Protein AF-A0A377WNG8-F1 (afdb_monomer_lite)

Organism: Klebsiella pneumoniae (NCBI:txid573)

Secondary structure (DSSP, 8-state):
-PPTTS-HHHHHHHHHHHHHHHHHHHHHHHTTTS---HHHHHHHHHHHHHHHHHHHHHHHHHHHHHHHHHHHHHHHHHHHS--TT-----SS---HHHHHHHHHHHHHHHHHHT---EEEEE-TTS-EEEEEE-TT---S--------PPPPP-

Structure (mmCIF, N/CA/C/O backbone):
data_AF-A0A377WNG8-F1
#
_entry.id   AF-A0A377WNG8-F1
#
loop_
_atom_site.group_PDB
_atom_site.id
_atom_site.type_symbol
_atom_site.label_atom_id
_atom_site.label_alt_id
_atom_site.label_comp_id
_atom_site.label_asym_id
_atom_site.label_entity_id
_atom_site.label_seq_id
_atom_site.pdbx_PDB_ins_code
_atom_site.Cartn_x
_atom_site.Cartn_y
_atom_site.Cartn_z
_atom_site.occupancy
_atom_site.B_iso_or_equiv
_atom_site.auth_seq_id
_atom_site.auth_comp_id
_atom_site.auth_asym_id
_atom_site.auth_atom_id
_atom_site.pdbx_PDB_model_num
ATOM 1 N N . MET A 1 1 ? 10.245 0.393 7.808 1.00 38.66 1 MET A N 1
ATOM 2 C CA . MET A 1 1 ? 10.246 1.856 8.024 1.00 38.66 1 MET A CA 1
ATOM 3 C C . MET A 1 1 ? 10.348 2.500 6.647 1.00 38.66 1 MET A C 1
ATOM 5 O O . MET A 1 1 ? 11.297 2.197 5.940 1.00 38.66 1 MET A O 1
ATOM 9 N N . TYR A 1 2 ? 9.312 3.210 6.194 1.00 48.31 2 TYR A N 1
ATOM 10 C CA . TYR A 1 2 ? 9.205 3.742 4.826 1.00 48.31 2 TYR A CA 1
ATOM 11 C C . TYR A 1 2 ? 9.902 5.109 4.741 1.00 48.31 2 TYR A C 1
ATOM 13 O O . TYR A 1 2 ? 9.678 5.952 5.608 1.00 48.31 2 TYR A O 1
ATOM 21 N N . CYS A 1 3 ? 10.759 5.322 3.738 1.00 40.12 3 CYS A N 1
ATOM 22 C CA . CYS A 1 3 ? 11.427 6.609 3.527 1.00 40.12 3 CYS A CA 1
ATOM 23 C C . C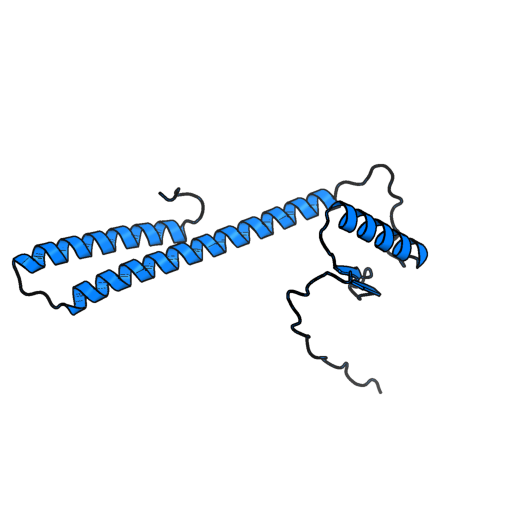YS A 1 3 ? 10.453 7.613 2.890 1.00 40.12 3 CYS A C 1
ATOM 25 O O . CYS A 1 3 ? 9.982 7.351 1.778 1.00 40.12 3 CYS A O 1
ATOM 27 N N . PRO A 1 4 ? 10.191 8.771 3.521 1.00 42.09 4 PRO A N 1
ATOM 28 C CA . PRO A 1 4 ? 9.481 9.858 2.862 1.00 42.09 4 PRO A CA 1
ATOM 29 C C . PRO A 1 4 ? 10.314 10.313 1.655 1.00 42.09 4 PRO A C 1
ATOM 31 O O . PRO A 1 4 ? 11.496 10.615 1.794 1.00 42.09 4 PRO A O 1
ATOM 34 N N . GLY A 1 5 ? 9.721 10.288 0.460 1.00 53.88 5 GLY A N 1
ATOM 35 C CA . GLY A 1 5 ? 10.371 10.780 -0.762 1.00 53.88 5 GLY A CA 1
ATOM 36 C C . GLY A 1 5 ? 10.116 9.974 -2.036 1.00 53.88 5 GLY A C 1
ATOM 37 O O . GLY A 1 5 ? 10.374 10.487 -3.117 1.00 53.88 5 GLY A O 1
ATOM 38 N N . ARG A 1 6 ? 9.596 8.738 -1.956 1.00 65.19 6 ARG A N 1
ATOM 39 C CA . ARG A 1 6 ? 9.315 7.927 -3.163 1.00 65.19 6 ARG A CA 1
ATOM 40 C C . ARG A 1 6 ? 7.886 8.065 -3.697 1.00 65.19 6 ARG A C 1
ATOM 42 O O . ARG A 1 6 ? 7.701 8.044 -4.909 1.00 65.19 6 ARG A O 1
ATOM 49 N N . CYS A 1 7 ? 6.900 8.243 -2.818 1.00 78.25 7 CYS A N 1
ATOM 50 C CA . CYS A 1 7 ? 5.511 8.520 -3.180 1.00 78.25 7 CYS A CA 1
ATOM 51 C C . CYS A 1 7 ? 4.829 9.330 -2.061 1.00 78.25 7 CYS A C 1
ATOM 53 O O . CYS A 1 7 ? 4.709 8.864 -0.922 1.00 78.25 7 CYS A O 1
ATOM 55 N N . GLU A 1 8 ? 4.403 10.563 -2.360 1.00 87.50 8 GLU A N 1
ATOM 56 C CA . GLU A 1 8 ? 3.743 11.438 -1.377 1.00 87.50 8 GLU A CA 1
ATOM 57 C C . GLU A 1 8 ? 2.392 10.859 -0.926 1.00 87.50 8 GLU A C 1
ATOM 59 O O . GLU A 1 8 ? 2.094 10.832 0.269 1.00 87.50 8 GLU A O 1
ATOM 64 N N . ALA A 1 9 ? 1.609 10.324 -1.869 1.00 88.62 9 ALA A N 1
ATOM 65 C CA . ALA A 1 9 ? 0.306 9.721 -1.598 1.00 88.62 9 ALA A CA 1
ATOM 66 C C . ALA A 1 9 ? 0.415 8.548 -0.608 1.00 88.62 9 ALA A C 1
ATOM 68 O O . ALA A 1 9 ? -0.255 8.548 0.427 1.00 88.62 9 ALA A O 1
ATOM 69 N N . ALA A 1 10 ? 1.333 7.606 -0.853 1.00 89.06 10 ALA A N 1
ATOM 70 C CA . ALA A 1 10 ? 1.589 6.484 0.052 1.00 89.06 10 ALA A CA 1
ATOM 71 C C . ALA A 1 10 ? 2.044 6.950 1.447 1.00 89.06 10 ALA A C 1
ATOM 73 O O . ALA A 1 10 ? 1.587 6.433 2.469 1.00 89.06 10 ALA A O 1
ATOM 74 N N . SER A 1 11 ? 2.881 7.991 1.507 1.00 88.38 11 SER A N 1
ATOM 75 C CA . SER A 1 11 ? 3.345 8.577 2.772 1.00 88.38 11 SER A CA 1
ATOM 76 C C . SER A 1 11 ? 2.187 9.163 3.593 1.00 88.38 11 SER A C 1
ATOM 78 O O . SER A 1 11 ? 2.089 8.916 4.798 1.00 88.38 11 SER A O 1
ATOM 80 N N . ARG A 1 12 ? 1.267 9.893 2.946 1.00 92.81 12 ARG A N 1
ATOM 81 C CA . ARG A 1 12 ? 0.061 10.450 3.588 1.00 92.81 12 ARG A CA 1
ATOM 82 C C . ARG A 1 12 ? -0.892 9.350 4.062 1.00 92.81 12 ARG A C 1
ATOM 84 O O . ARG A 1 12 ? -1.436 9.454 5.160 1.00 92.81 12 ARG A O 1
ATOM 91 N N . LEU A 1 13 ? -1.041 8.270 3.296 1.00 93.50 13 LEU A N 1
ATOM 92 C CA . LEU A 1 13 ? -1.848 7.106 3.683 1.00 93.50 13 LEU A CA 1
ATOM 93 C C . LEU A 1 13 ? -1.255 6.367 4.891 1.00 93.50 13 LEU A C 1
ATOM 95 O O . LEU A 1 13 ? -1.979 6.004 5.821 1.00 93.50 13 LEU A O 1
ATOM 99 N N . HIS A 1 14 ? 0.069 6.214 4.944 1.00 92.31 14 HIS A N 1
ATOM 100 C CA . HIS A 1 14 ? 0.747 5.683 6.125 1.00 92.31 14 HIS A CA 1
ATOM 101 C C . HIS A 1 14 ? 0.561 6.580 7.350 1.00 92.31 14 HIS A C 1
ATOM 103 O O . HIS A 1 14 ? 0.269 6.068 8.433 1.00 92.31 14 HIS A O 1
ATOM 109 N N . LEU A 1 15 ? 0.651 7.903 7.189 1.00 94.06 15 LEU A N 1
ATOM 110 C CA . LEU A 1 15 ? 0.363 8.845 8.269 1.00 94.06 15 LEU A CA 1
ATOM 111 C C . LEU A 1 15 ? -1.077 8.677 8.773 1.00 94.06 15 LEU A C 1
ATOM 113 O O . LEU A 1 15 ? -1.279 8.483 9.974 1.00 94.06 15 LEU A O 1
ATOM 117 N N . ALA A 1 16 ? -2.063 8.652 7.875 1.00 94.75 16 ALA A N 1
ATOM 118 C CA . ALA A 1 16 ? -3.462 8.409 8.226 1.00 94.75 16 ALA A CA 1
ATOM 119 C C . ALA A 1 16 ? -3.641 7.082 8.987 1.00 94.75 16 ALA A C 1
ATOM 121 O O . ALA A 1 16 ? -4.341 7.039 10.001 1.00 94.75 16 ALA A O 1
ATOM 122 N N . ARG A 1 17 ? -2.938 6.012 8.585 1.00 94.50 17 ARG A N 1
ATOM 123 C CA . ARG A 1 17 ? -2.949 4.728 9.309 1.00 94.50 17 ARG A CA 1
ATOM 124 C C . ARG A 1 17 ? -2.416 4.866 10.734 1.00 94.50 17 ARG A C 1
ATOM 126 O O . ARG A 1 17 ? -2.988 4.269 11.645 1.00 94.50 17 ARG A O 1
ATOM 133 N N . THR A 1 18 ? -1.352 5.641 10.961 1.00 95.00 18 THR A N 1
ATOM 134 C CA . THR A 1 18 ? -0.844 5.867 12.329 1.00 95.00 18 THR A CA 1
ATOM 135 C C . THR A 1 18 ? -1.857 6.599 13.206 1.00 95.00 18 THR A C 1
ATOM 137 O O . THR A 1 18 ? -1.985 6.273 14.387 1.00 95.00 18 THR A O 1
ATOM 140 N N . VAL A 1 19 ? -2.615 7.538 12.629 1.00 95.62 19 VAL A N 1
ATOM 141 C CA . VAL A 1 19 ? -3.695 8.252 13.321 1.00 95.62 19 VAL A CA 1
ATOM 142 C C . VAL A 1 19 ? -4.842 7.295 13.648 1.00 95.62 19 VAL A C 1
ATOM 144 O O . VAL A 1 19 ? -5.263 7.249 14.802 1.00 95.62 19 VAL A O 1
ATOM 147 N N . ALA A 1 20 ? -5.273 6.454 12.701 1.00 94.75 20 ALA A N 1
ATOM 148 C CA . ALA A 1 20 ? -6.306 5.439 12.936 1.00 94.75 20 ALA A CA 1
ATOM 149 C C . ALA A 1 20 ? -5.912 4.452 14.052 1.00 94.75 20 ALA A C 1
ATOM 151 O O . ALA A 1 20 ? -6.697 4.204 14.962 1.00 94.75 20 ALA A O 1
ATOM 152 N N . ARG A 1 21 ? -4.664 3.961 14.058 1.00 94.12 21 ARG A N 1
ATOM 153 C CA . ARG A 1 21 ? -4.135 3.088 15.128 1.00 94.12 21 ARG A CA 1
ATOM 154 C C . ARG A 1 21 ? -4.000 3.793 16.480 1.00 94.12 21 ARG A C 1
ATOM 156 O O . ARG A 1 21 ? -3.996 3.145 17.523 1.00 94.12 21 ARG A O 1
ATOM 163 N N . ARG A 1 22 ? -3.830 5.118 16.495 1.00 95.12 22 ARG A N 1
ATOM 164 C CA . ARG A 1 22 ? -3.832 5.913 17.733 1.00 95.12 22 ARG A CA 1
ATOM 165 C C . ARG A 1 22 ? -5.251 6.078 18.272 1.00 95.12 22 ARG A C 1
ATOM 167 O O . ARG A 1 22 ? -5.449 5.931 19.471 1.00 95.12 22 ARG A O 1
ATOM 174 N N . ALA A 1 23 ? -6.216 6.335 17.391 1.00 93.06 23 ALA A N 1
ATOM 175 C CA . ALA A 1 23 ? -7.629 6.386 17.745 1.00 93.06 23 ALA A CA 1
ATOM 176 C C . ALA A 1 23 ? -8.128 5.030 18.268 1.00 93.06 23 ALA A C 1
ATOM 178 O O . ALA A 1 23 ? -8.802 4.999 19.288 1.00 93.06 23 ALA A O 1
ATOM 179 N N . GLU A 1 24 ? -7.732 3.919 17.633 1.00 93.25 24 GLU A N 1
ATOM 180 C CA . GLU A 1 24 ? -8.048 2.553 18.082 1.00 93.25 24 GLU A CA 1
ATOM 181 C C . GLU A 1 24 ? -7.576 2.317 19.522 1.00 93.25 24 GLU A C 1
ATOM 183 O O . GLU A 1 24 ? -8.375 1.920 20.362 1.00 93.25 24 GLU A O 1
ATOM 188 N N . ARG A 1 25 ? -6.313 2.642 19.836 1.00 92.62 25 ARG A N 1
ATOM 189 C CA . ARG A 1 25 ? -5.759 2.494 21.193 1.00 92.62 25 ARG A CA 1
ATOM 190 C C . ARG A 1 25 ? -6.516 3.312 22.237 1.00 92.62 25 ARG A C 1
ATOM 192 O O . ARG A 1 25 ? -6.917 2.757 23.251 1.00 92.62 25 ARG A O 1
ATOM 199 N N . ARG A 1 26 ? -6.792 4.587 21.948 1.00 92.50 26 ARG A N 1
ATOM 200 C CA . ARG A 1 26 ? -7.583 5.446 22.846 1.00 92.50 26 ARG A CA 1
ATOM 201 C C . ARG A 1 26 ? -9.005 4.928 23.048 1.00 92.50 26 ARG A C 1
ATOM 203 O O . ARG A 1 26 ? -9.555 5.056 24.133 1.00 92.50 26 ARG A O 1
ATOM 210 N N . LEU A 1 27 ? -9.605 4.350 22.008 1.00 91.19 27 LEU A N 1
ATOM 211 C CA . LEU A 1 27 ? -10.936 3.762 22.104 1.00 91.19 27 LEU A CA 1
ATOM 212 C C . LEU A 1 27 ? -10.922 2.485 22.957 1.00 91.19 27 LEU A C 1
ATOM 214 O O . LEU A 1 27 ? -11.858 2.260 23.710 1.00 91.19 27 LEU A O 1
ATOM 218 N N . VAL A 1 28 ? -9.869 1.669 22.869 1.00 90.44 28 VAL A N 1
ATOM 219 C CA . VAL A 1 28 ? -9.690 0.492 23.736 1.00 90.44 28 VAL A CA 1
ATOM 220 C C . VAL A 1 28 ? -9.504 0.908 25.196 1.00 90.44 28 VAL A C 1
ATOM 222 O O . VAL A 1 28 ? -10.154 0.331 26.060 1.00 90.44 28 VAL A O 1
ATOM 225 N N . GLU A 1 29 ? -8.678 1.924 25.460 1.00 91.81 29 GLU A N 1
ATOM 226 C CA . GLU A 1 29 ? -8.483 2.493 26.804 1.00 91.81 29 GLU A CA 1
ATOM 227 C C . GLU A 1 29 ? -9.812 2.997 27.389 1.00 91.81 29 GLU A C 1
ATOM 229 O O . GLU A 1 29 ? -10.204 2.582 28.475 1.00 91.81 29 GLU A O 1
ATOM 234 N N . LEU A 1 30 ? -10.571 3.790 26.625 1.00 90.94 30 LEU A N 1
ATOM 235 C CA . LEU A 1 30 ? -11.890 4.279 27.041 1.00 90.94 30 LEU A CA 1
ATOM 236 C C . LEU A 1 30 ? -12.907 3.144 27.255 1.00 90.94 30 LEU A C 1
ATOM 238 O O . LEU A 1 30 ? -13.816 3.264 28.073 1.00 90.94 30 LEU A O 1
ATOM 242 N N . GLY A 1 31 ? -12.758 2.033 26.531 1.00 88.88 31 GLY A N 1
ATOM 243 C CA . GLY A 1 31 ? -13.625 0.861 26.645 1.00 88.88 31 GLY A CA 1
ATOM 244 C C . GLY A 1 31 ? -13.509 0.130 27.981 1.00 88.88 31 GLY A C 1
ATOM 245 O O . GLY A 1 31 ? -14.387 -0.671 28.297 1.00 88.88 31 GLY A O 1
ATOM 246 N N . ALA A 1 32 ? -12.455 0.401 28.758 1.00 87.69 32 ALA A N 1
ATOM 247 C CA . ALA A 1 32 ? -12.319 -0.098 30.122 1.00 87.69 32 ALA A CA 1
ATOM 248 C C . ALA A 1 32 ? -13.189 0.684 31.123 1.00 87.69 32 ALA A C 1
ATOM 250 O O . ALA A 1 32 ? -13.591 0.131 32.143 1.00 87.69 32 ALA A O 1
ATOM 251 N N . GLU A 1 33 ? -13.495 1.950 30.827 1.00 90.25 33 GLU A N 1
ATOM 252 C CA . GLU A 1 33 ? -14.259 2.846 31.705 1.00 90.25 33 GLU A CA 1
ATOM 253 C C . GLU A 1 33 ? -15.732 2.961 31.288 1.00 90.25 33 GLU A C 1
ATOM 255 O O . GLU A 1 33 ? -16.614 3.135 32.128 1.00 90.25 33 GLU A O 1
ATOM 260 N N . VAL A 1 34 ? -16.017 2.860 29.985 1.00 89.88 34 VAL A N 1
ATOM 261 C CA . VAL A 1 34 ? -17.348 3.089 29.407 1.00 89.88 34 VAL A CA 1
ATOM 262 C C . VAL A 1 34 ? -17.713 1.967 28.437 1.00 89.88 34 VAL A C 1
ATOM 264 O O . VAL A 1 34 ? -16.889 1.503 27.651 1.00 89.88 34 VAL A O 1
ATOM 267 N N . THR A 1 35 ? -18.984 1.558 28.419 1.00 87.06 35 THR A N 1
ATOM 268 C CA . THR A 1 35 ? -19.491 0.585 27.440 1.00 87.06 35 THR A CA 1
ATOM 269 C C . THR A 1 35 ? -19.435 1.158 26.021 1.00 87.06 35 THR A C 1
ATOM 271 O O . THR A 1 35 ? -20.272 1.969 25.621 1.00 87.06 35 THR A O 1
ATOM 274 N N . ILE A 1 36 ? -18.468 0.699 25.226 1.00 88.19 36 ILE A N 1
ATOM 275 C CA . ILE A 1 36 ? -18.303 1.096 23.823 1.00 88.19 36 ILE A CA 1
ATOM 276 C C . ILE A 1 36 ? -18.944 0.069 22.891 1.00 88.19 36 ILE A C 1
ATOM 278 O O . ILE A 1 36 ? -18.865 -1.146 23.080 1.00 88.19 36 ILE A O 1
ATOM 282 N N . ARG A 1 37 ? -19.552 0.564 21.809 1.00 91.38 37 ARG A N 1
ATOM 283 C CA . ARG A 1 37 ? -20.086 -0.291 20.746 1.00 91.38 37 ARG A CA 1
ATOM 284 C C . ARG A 1 37 ? -18.945 -1.005 20.018 1.00 91.38 37 ARG A C 1
ATOM 286 O O . ARG A 1 37 ? -18.145 -0.369 19.335 1.00 91.38 37 ARG A O 1
ATOM 293 N N . GLN A 1 38 ? -18.949 -2.336 20.060 1.00 88.44 38 GLN A N 1
ATOM 294 C CA . GLN A 1 38 ? -17.950 -3.200 19.408 1.00 88.44 38 GLN A CA 1
ATOM 295 C C . GLN A 1 38 ? -17.786 -2.943 17.897 1.00 88.44 38 GLN A C 1
ATOM 297 O O . GLN A 1 38 ? -16.719 -3.177 17.328 1.00 88.44 38 GLN A O 1
ATOM 302 N N . ILE A 1 39 ? -18.821 -2.411 17.238 1.00 93.00 39 ILE A N 1
ATOM 303 C CA . ILE A 1 39 ? -18.769 -2.025 15.822 1.00 93.00 39 ILE A CA 1
ATOM 304 C C . ILE A 1 39 ? -17.704 -0.952 15.540 1.00 93.00 39 ILE A C 1
ATOM 306 O O . ILE A 1 39 ? -17.078 -0.990 14.485 1.00 93.00 39 ILE A O 1
ATOM 310 N N . LEU A 1 40 ? -17.442 -0.040 16.485 1.00 91.12 40 LEU A N 1
ATOM 311 C CA . LEU A 1 40 ? -16.469 1.045 16.319 1.00 91.12 40 LEU A CA 1
ATOM 312 C C . LEU A 1 40 ? -15.028 0.523 16.334 1.00 91.12 40 LEU A C 1
ATOM 314 O O . LEU A 1 40 ? -14.215 0.938 15.509 1.00 91.12 40 LEU A O 1
ATOM 318 N N . LEU A 1 41 ? -14.728 -0.439 17.214 1.00 89.69 41 LEU A N 1
ATOM 319 C CA . LEU A 1 41 ? -13.425 -1.111 17.256 1.00 89.69 41 LEU A CA 1
ATOM 320 C C . LEU A 1 41 ? -13.166 -1.887 15.960 1.00 89.69 41 LEU A C 1
ATOM 322 O O . LEU A 1 41 ? -12.111 -1.742 15.343 1.00 89.69 41 LEU A O 1
ATOM 326 N N . ARG A 1 42 ? -14.165 -2.649 15.489 1.00 92.44 42 ARG A N 1
ATOM 327 C CA . ARG A 1 42 ? -14.084 -3.357 14.200 1.00 92.44 42 ARG A CA 1
ATOM 328 C C . ARG A 1 42 ? -13.893 -2.389 13.032 1.00 92.44 42 ARG A C 1
ATOM 330 O O . ARG A 1 42 ? -13.090 -2.667 12.145 1.00 92.44 42 ARG A O 1
ATOM 337 N N . TYR A 1 43 ? -14.588 -1.254 13.046 1.00 94.62 43 TYR A N 1
ATOM 338 C CA . TYR A 1 43 ? -14.459 -0.229 12.015 1.00 94.62 43 TYR A CA 1
ATOM 339 C C . TYR A 1 43 ? -13.046 0.364 11.966 1.00 94.62 43 TYR A C 1
ATOM 341 O O . TYR A 1 43 ? -12.438 0.381 10.899 1.00 94.62 43 TYR A O 1
ATOM 349 N N . LEU A 1 44 ? -12.482 0.787 13.105 1.00 93.50 44 LEU A N 1
ATOM 350 C CA . LEU A 1 44 ? -11.122 1.341 13.157 1.00 93.50 44 LEU A CA 1
ATOM 351 C C . LEU A 1 44 ? -10.060 0.325 12.723 1.00 93.50 44 LEU A C 1
ATOM 353 O O . LEU A 1 44 ? -9.126 0.678 11.998 1.00 93.50 44 LEU A O 1
ATOM 357 N N . ASN A 1 45 ? -10.238 -0.942 13.098 1.00 92.56 45 ASN A N 1
ATOM 358 C CA . ASN A 1 45 ? -9.374 -2.030 12.660 1.00 92.56 45 ASN A CA 1
ATOM 359 C C . ASN A 1 45 ? -9.384 -2.162 11.125 1.00 92.56 45 ASN A C 1
ATOM 361 O O . ASN A 1 45 ? -8.331 -2.050 10.492 1.00 92.56 45 ASN A O 1
ATOM 365 N N . ARG A 1 46 ? -10.577 -2.271 10.519 1.00 94.69 46 ARG A N 1
ATOM 366 C CA . ARG A 1 46 ? -10.753 -2.347 9.057 1.00 94.69 46 ARG A CA 1
ATOM 367 C C . ARG A 1 46 ? -10.244 -1.103 8.334 1.00 94.69 46 ARG A C 1
ATOM 369 O O . ARG A 1 46 ? -9.597 -1.228 7.299 1.00 94.69 46 ARG A O 1
ATOM 376 N N . LEU A 1 47 ? -10.490 0.085 8.885 1.00 94.88 47 LEU A N 1
ATOM 377 C CA . LEU A 1 47 ? -9.992 1.347 8.340 1.00 94.88 47 LEU A CA 1
ATOM 378 C C . LEU A 1 47 ? -8.465 1.335 8.265 1.00 94.88 47 LEU A C 1
ATOM 380 O O . LEU A 1 47 ? -7.888 1.694 7.242 1.00 94.88 47 LEU A O 1
ATOM 384 N N . SER A 1 48 ? -7.800 0.886 9.331 1.00 93.81 48 SER A N 1
ATOM 385 C CA . SER A 1 48 ? -6.342 0.828 9.362 1.00 93.81 48 SER A CA 1
ATOM 386 C C . SER A 1 48 ? -5.771 -0.118 8.298 1.00 93.81 48 SER A C 1
ATOM 388 O O . SER A 1 48 ? -4.726 0.184 7.714 1.00 93.81 48 SER A O 1
ATOM 390 N N . ASP A 1 49 ? -6.448 -1.236 8.027 1.00 94.56 49 ASP A N 1
ATOM 391 C CA . ASP A 1 49 ? -6.044 -2.221 7.021 1.00 94.56 49 ASP A CA 1
ATOM 392 C C . ASP A 1 49 ? -6.303 -1.709 5.602 1.00 94.56 49 ASP A C 1
ATOM 394 O O . ASP A 1 49 ? -5.427 -1.824 4.747 1.00 94.56 49 ASP A O 1
ATOM 398 N N . CYS A 1 50 ? -7.437 -1.040 5.379 1.00 95.62 50 CYS A N 1
ATOM 399 C CA . CYS A 1 50 ? -7.737 -0.350 4.125 1.00 95.62 50 CYS A CA 1
ATOM 400 C C . CYS A 1 50 ? -6.663 0.700 3.793 1.00 95.62 50 CYS A C 1
ATOM 402 O O . CYS A 1 50 ? -6.092 0.687 2.705 1.00 95.62 50 CYS A O 1
ATOM 404 N N . LEU A 1 51 ? -6.289 1.543 4.763 1.00 94.75 51 LEU A N 1
ATOM 405 C CA . LEU A 1 51 ? -5.232 2.545 4.586 1.00 94.75 51 LEU A CA 1
ATOM 406 C C . LEU A 1 51 ? -3.868 1.918 4.259 1.00 94.75 51 LEU A C 1
ATOM 408 O O . LEU A 1 51 ? -3.080 2.505 3.522 1.00 94.75 51 LEU A O 1
ATOM 412 N N . TYR A 1 52 ? -3.579 0.723 4.783 1.00 92.75 52 TYR A N 1
ATOM 413 C CA . TYR A 1 52 ? -2.358 -0.008 4.434 1.00 92.75 52 TYR A CA 1
ATOM 414 C C . TYR A 1 52 ? -2.397 -0.572 3.016 1.00 92.75 52 TYR A C 1
ATOM 416 O O . TYR A 1 52 ? -1.408 -0.448 2.294 1.00 92.75 52 TYR A O 1
ATOM 424 N N . ALA A 1 53 ? -3.525 -1.160 2.614 1.00 94.25 53 ALA A N 1
ATOM 425 C CA . ALA A 1 53 ? -3.709 -1.674 1.263 1.00 94.25 53 ALA A CA 1
ATOM 426 C C . ALA A 1 53 ? -3.560 -0.556 0.218 1.00 94.25 53 ALA A C 1
ATOM 428 O O . ALA A 1 53 ? -2.808 -0.721 -0.740 1.00 94.25 53 ALA A O 1
ATOM 429 N N . LEU A 1 54 ? -4.185 0.602 0.462 1.00 94.19 54 LEU A N 1
ATOM 430 C CA . LEU A 1 54 ? -4.074 1.779 -0.402 1.00 94.19 54 LEU A CA 1
ATOM 431 C C . LEU A 1 54 ? -2.642 2.329 -0.456 1.00 94.19 54 LEU A C 1
ATOM 433 O O . LEU A 1 54 ? -2.138 2.648 -1.528 1.00 94.19 54 LEU A O 1
ATOM 437 N N . ALA A 1 55 ? -1.947 2.418 0.683 1.00 91.94 55 ALA A N 1
ATOM 438 C CA . ALA A 1 55 ? -0.558 2.881 0.683 1.00 91.94 55 ALA A CA 1
ATOM 439 C C . ALA A 1 55 ? 0.333 1.968 -0.176 1.00 91.94 55 ALA A C 1
ATOM 441 O O . ALA A 1 55 ? 1.143 2.439 -0.973 1.00 91.94 55 ALA A O 1
ATOM 442 N N . ARG A 1 56 ? 0.126 0.650 -0.067 1.00 91.19 56 ARG A N 1
ATOM 443 C CA . ARG A 1 56 ? 0.877 -0.347 -0.832 1.00 91.19 56 ARG A CA 1
ATOM 444 C C . ARG A 1 56 ? 0.561 -0.311 -2.330 1.00 91.19 56 ARG A C 1
ATOM 446 O O . ARG A 1 56 ? 1.473 -0.532 -3.126 1.00 91.19 56 ARG A O 1
ATOM 453 N N . SER A 1 57 ? -0.685 -0.043 -2.726 1.00 92.69 57 SER A N 1
ATOM 454 C CA . SER A 1 57 ? -1.036 0.100 -4.145 1.00 92.69 57 SER A CA 1
ATOM 455 C C . SER A 1 57 ? -0.405 1.347 -4.761 1.00 92.69 57 SER A C 1
ATOM 457 O O . SER A 1 57 ? 0.153 1.263 -5.854 1.00 92.69 57 SER A O 1
ATOM 459 N N . GLU A 1 58 ? -0.417 2.473 -4.043 1.00 91.81 58 GLU A N 1
ATOM 460 C CA . GLU A 1 58 ? 0.232 3.713 -4.486 1.00 91.81 58 GLU A CA 1
ATOM 461 C C . GLU A 1 58 ? 1.744 3.538 -4.658 1.00 91.81 58 GLU A C 1
ATOM 463 O O . GLU A 1 58 ? 2.322 3.978 -5.656 1.00 91.81 58 GLU A O 1
ATOM 468 N N . ASP A 1 59 ? 2.388 2.839 -3.722 1.00 89.31 59 ASP A N 1
ATOM 469 C CA . ASP A 1 59 ? 3.807 2.497 -3.823 1.00 89.31 59 ASP A CA 1
ATOM 470 C C . ASP A 1 59 ? 4.118 1.632 -5.039 1.00 89.31 59 ASP A C 1
ATOM 472 O O . ASP A 1 59 ? 5.087 1.890 -5.759 1.00 89.31 59 ASP A O 1
ATOM 476 N N . HIS A 1 60 ? 3.297 0.611 -5.284 1.00 88.19 60 HIS A N 1
ATOM 477 C CA . HIS A 1 60 ? 3.480 -0.279 -6.421 1.00 88.19 60 HIS A CA 1
ATOM 478 C C . HIS A 1 60 ? 3.342 0.480 -7.746 1.00 88.19 60 HIS A C 1
ATOM 480 O O . HIS A 1 60 ? 4.229 0.404 -8.598 1.00 88.19 60 HIS A O 1
ATOM 486 N N . ALA A 1 61 ? 2.291 1.291 -7.882 1.00 88.44 61 ALA A N 1
ATOM 487 C CA . ALA A 1 61 ? 2.052 2.097 -9.073 1.00 88.44 61 ALA A CA 1
ATOM 488 C C . ALA A 1 61 ? 3.158 3.140 -9.309 1.00 88.44 61 ALA A C 1
ATOM 490 O O . ALA A 1 61 ? 3.541 3.405 -10.451 1.00 88.44 61 ALA A O 1
ATOM 491 N N . ALA A 1 62 ? 3.684 3.760 -8.248 1.00 87.62 62 ALA A N 1
ATOM 492 C CA . ALA A 1 62 ? 4.813 4.686 -8.351 1.00 87.62 62 ALA A CA 1
ATOM 493 C C . ALA A 1 62 ? 6.100 3.965 -8.786 1.00 87.62 62 ALA A C 1
ATOM 495 O O . ALA A 1 62 ? 6.842 4.467 -9.635 1.00 87.62 62 ALA A O 1
ATOM 496 N N . HIS A 1 63 ? 6.348 2.768 -8.251 1.00 87.25 63 HIS A N 1
ATOM 497 C CA . HIS A 1 63 ? 7.500 1.955 -8.625 1.00 87.25 63 HIS A CA 1
ATOM 498 C C . HIS A 1 63 ? 7.450 1.519 -10.095 1.00 87.25 63 HIS A C 1
ATOM 500 O O . HIS A 1 63 ? 8.431 1.708 -10.812 1.00 87.25 63 HIS A O 1
ATOM 506 N N . GLN A 1 64 ? 6.302 1.019 -10.563 1.00 86.81 64 GLN A N 1
ATOM 507 C CA . GLN A 1 64 ? 6.101 0.630 -11.962 1.00 86.81 64 GLN A CA 1
ATOM 508 C C . GLN A 1 64 ? 6.353 1.799 -12.918 1.00 86.81 64 GLN A C 1
ATOM 510 O O . GLN A 1 64 ? 7.118 1.657 -13.871 1.00 86.81 64 GLN A O 1
ATOM 515 N N . ARG A 1 65 ? 5.785 2.978 -12.630 1.00 87.38 65 ARG A N 1
ATOM 516 C CA . ARG A 1 65 ? 6.021 4.192 -13.428 1.00 87.38 65 ARG A CA 1
ATOM 517 C C . ARG A 1 65 ? 7.505 4.538 -13.516 1.00 87.38 65 ARG A C 1
ATOM 519 O O . ARG A 1 65 ? 8.000 4.825 -14.600 1.00 87.38 65 ARG A O 1
ATOM 526 N N . ARG A 1 66 ? 8.230 4.466 -12.395 1.00 87.50 66 ARG A N 1
ATOM 527 C CA . ARG A 1 66 ? 9.673 4.744 -12.362 1.00 87.50 66 ARG A CA 1
ATOM 528 C C . ARG A 1 66 ? 10.464 3.777 -13.241 1.00 87.50 66 ARG A C 1
ATOM 530 O O . ARG A 1 66 ? 11.323 4.229 -13.990 1.00 87.50 66 ARG A O 1
ATOM 537 N N . LEU A 1 67 ? 10.161 2.481 -13.159 1.00 87.81 67 LEU A N 1
ATOM 538 C CA . LEU A 1 67 ? 10.817 1.457 -13.975 1.00 87.81 67 LEU A CA 1
ATOM 539 C C . LEU A 1 67 ? 10.574 1.687 -15.467 1.00 87.81 67 LEU A C 1
ATOM 541 O O . LEU A 1 67 ? 11.524 1.659 -16.242 1.00 87.81 67 LEU A O 1
ATOM 545 N N . VAL A 1 68 ? 9.329 1.965 -15.861 1.00 89.00 68 VAL A N 1
ATOM 546 C CA . VAL A 1 68 ? 8.984 2.248 -17.263 1.00 89.00 68 VAL A CA 1
ATOM 547 C C . VAL A 1 68 ? 9.770 3.452 -17.781 1.00 89.00 68 VAL A C 1
ATOM 549 O O . VAL A 1 68 ? 10.396 3.361 -18.835 1.00 89.00 68 VAL A O 1
ATOM 552 N N . THR A 1 69 ? 9.810 4.551 -17.022 1.00 86.44 69 THR A N 1
ATOM 553 C CA . THR A 1 69 ? 10.577 5.746 -17.402 1.00 86.44 69 THR A CA 1
ATOM 554 C C . THR A 1 69 ? 12.074 5.459 -17.511 1.00 86.44 69 THR A C 1
ATOM 556 O O . THR A 1 69 ? 12.721 5.912 -18.451 1.00 86.44 69 THR A O 1
ATOM 559 N N . GLU A 1 70 ? 12.638 4.700 -16.571 1.00 89.69 70 GLU A N 1
ATOM 560 C CA . GLU A 1 70 ? 14.064 4.366 -16.562 1.00 89.69 70 GLU A CA 1
ATOM 561 C C . GLU A 1 70 ? 14.452 3.464 -17.740 1.00 89.69 70 GLU A C 1
ATOM 563 O O . GLU A 1 70 ? 15.449 3.725 -18.414 1.00 89.69 70 GLU A O 1
ATOM 568 N N . ILE A 1 71 ? 13.648 2.439 -18.029 1.00 90.12 71 ILE A N 1
ATOM 569 C CA . ILE A 1 71 ? 13.858 1.546 -19.173 1.00 90.12 71 ILE A CA 1
ATOM 570 C C . ILE A 1 71 ? 13.741 2.331 -20.482 1.00 90.12 71 ILE A C 1
ATOM 572 O O . ILE A 1 71 ? 14.624 2.223 -21.331 1.00 90.12 71 ILE A O 1
ATOM 576 N N . ALA A 1 72 ? 12.707 3.166 -20.625 1.00 84.88 72 ALA A N 1
ATOM 577 C CA . ALA A 1 72 ? 12.523 3.999 -21.809 1.00 84.88 72 ALA A CA 1
ATOM 578 C C . ALA A 1 72 ? 13.705 4.959 -22.020 1.00 84.88 72 ALA A C 1
ATOM 580 O O . ALA A 1 72 ? 14.212 5.078 -23.134 1.00 84.88 72 ALA A O 1
ATOM 581 N N . ALA A 1 73 ? 14.200 5.597 -20.955 1.00 84.88 73 ALA A N 1
ATOM 582 C CA . ALA A 1 73 ? 15.357 6.486 -21.029 1.00 84.88 73 ALA A CA 1
ATOM 583 C C . ALA A 1 73 ? 16.637 5.743 -21.445 1.00 84.88 73 ALA A C 1
ATOM 585 O O . ALA A 1 73 ? 17.365 6.218 -22.318 1.00 84.88 73 ALA A O 1
ATOM 586 N N . ARG A 1 74 ? 16.897 4.563 -20.864 1.00 84.44 74 ARG A N 1
ATOM 587 C CA . ARG A 1 74 ? 18.049 3.717 -21.223 1.00 84.44 74 ARG A CA 1
ATOM 588 C C . ARG A 1 74 ? 17.974 3.247 -22.673 1.00 84.44 74 ARG A C 1
ATOM 590 O O . ARG A 1 74 ? 18.978 3.306 -23.375 1.00 84.44 74 ARG A O 1
ATOM 597 N N . TYR A 1 75 ? 16.791 2.835 -23.127 1.00 80.25 75 TYR A N 1
ATOM 598 C CA . TYR A 1 75 ? 16.562 2.429 -24.511 1.00 80.25 75 TYR A CA 1
ATOM 599 C C . TYR A 1 75 ? 16.812 3.586 -25.485 1.00 80.25 75 TYR A C 1
ATOM 601 O O . TYR A 1 75 ? 17.556 3.431 -26.449 1.00 80.25 75 TYR A O 1
ATOM 609 N N . LEU A 1 76 ? 16.268 4.775 -25.200 1.00 83.00 76 LEU A N 1
ATOM 610 C CA . LEU A 1 76 ? 16.485 5.964 -26.027 1.00 83.00 76 LEU A CA 1
ATOM 611 C C . LEU A 1 76 ? 17.963 6.372 -26.075 1.00 83.00 76 LEU A C 1
ATOM 613 O O . LEU A 1 76 ? 18.466 6.699 -27.148 1.00 83.00 76 LEU A O 1
ATOM 617 N N . ALA A 1 77 ? 18.676 6.319 -24.948 1.00 79.50 77 ALA A N 1
ATOM 618 C CA . ALA A 1 77 ? 20.109 6.600 -24.907 1.00 79.50 77 ALA A CA 1
ATOM 619 C C . ALA A 1 77 ? 20.918 5.583 -25.729 1.00 79.50 77 ALA A C 1
ATOM 621 O O . ALA A 1 77 ? 21.746 5.984 -26.543 1.00 79.50 77 ALA A O 1
ATOM 622 N N . ALA A 1 78 ? 20.625 4.287 -25.585 1.00 76.19 78 ALA A N 1
ATOM 623 C CA . ALA A 1 78 ? 21.270 3.226 -26.356 1.00 76.19 78 ALA A CA 1
ATOM 624 C C . ALA A 1 78 ? 20.977 3.336 -27.863 1.00 76.19 78 ALA A C 1
ATOM 626 O O . ALA A 1 78 ? 21.880 3.157 -28.671 1.00 76.19 78 ALA A O 1
ATOM 627 N N . SER A 1 79 ? 19.752 3.713 -28.246 1.00 68.06 79 SER A N 1
ATOM 628 C CA . SER A 1 79 ? 19.375 3.940 -29.651 1.00 68.06 79 SER A CA 1
ATOM 629 C C . SER A 1 79 ? 20.031 5.175 -30.286 1.00 68.06 79 SER A C 1
ATOM 631 O O . SER A 1 79 ? 20.077 5.281 -31.508 1.00 68.06 79 SER A O 1
ATOM 633 N N . ARG A 1 80 ? 20.525 6.122 -29.472 1.00 59.66 80 ARG A N 1
ATOM 634 C CA . ARG A 1 80 ? 21.170 7.364 -29.932 1.00 59.66 80 ARG A CA 1
ATOM 635 C C . ARG A 1 80 ? 22.691 7.289 -29.994 1.00 59.66 80 ARG A C 1
ATOM 637 O O . ARG A 1 80 ? 23.278 8.168 -30.617 1.00 59.66 80 ARG A O 1
ATOM 644 N N . SER A 1 81 ? 23.330 6.288 -29.387 1.00 44.41 81 SER A N 1
ATOM 645 C CA . SER A 1 81 ? 24.744 6.012 -29.645 1.00 44.41 81 SER A CA 1
ATOM 646 C C . SER A 1 81 ? 24.877 5.441 -31.059 1.00 44.41 81 SER A C 1
ATOM 648 O O . SER A 1 81 ? 24.418 4.323 -31.295 1.00 44.41 81 SER A O 1
ATOM 650 N N . PRO A 1 82 ? 25.502 6.157 -32.011 1.00 46.28 82 PRO A N 1
ATOM 651 C CA . PRO A 1 82 ? 25.882 5.531 -33.259 1.00 46.28 82 PRO A CA 1
ATOM 652 C C . PRO A 1 82 ? 27.001 4.544 -32.924 1.00 46.28 82 PRO A C 1
ATOM 654 O O . PRO A 1 82 ? 28.011 4.923 -32.327 1.00 46.28 82 PRO A O 1
ATOM 657 N N . ALA A 1 83 ? 26.828 3.274 -33.282 1.00 45.66 83 ALA A N 1
ATOM 658 C CA . ALA A 1 83 ? 27.974 2.386 -33.414 1.00 45.66 83 ALA A CA 1
ATOM 659 C C . ALA A 1 83 ? 28.986 3.069 -34.361 1.00 45.66 83 ALA A C 1
ATOM 661 O O . ALA A 1 83 ? 28.542 3.582 -35.393 1.00 45.66 83 ALA A O 1
ATOM 662 N N . PRO A 1 84 ? 30.298 3.109 -34.048 1.00 44.53 84 PRO A N 1
ATOM 663 C CA . PRO A 1 84 ? 31.253 3.884 -34.839 1.00 44.53 84 PRO A CA 1
ATOM 664 C C . PRO A 1 84 ? 31.344 3.479 -36.314 1.00 44.53 84 PRO A C 1
ATOM 666 O O . PRO A 1 84 ? 31.771 4.301 -37.106 1.00 44.53 84 PRO A O 1
ATOM 669 N N . ASP A 1 85 ? 30.879 2.288 -36.708 1.00 45.62 85 ASP A N 1
ATOM 670 C CA . ASP A 1 85 ? 31.017 1.778 -38.080 1.00 45.62 85 ASP A CA 1
ATOM 671 C C . ASP A 1 85 ? 29.807 0.947 -38.557 1.00 45.62 85 ASP A C 1
ATOM 673 O O . ASP A 1 85 ? 29.948 0.019 -39.353 1.00 45.62 85 ASP A O 1
ATOM 677 N N . ALA A 1 86 ? 28.592 1.232 -38.073 1.00 42.38 86 ALA A N 1
ATOM 678 C CA . ALA A 1 86 ? 27.404 0.598 -38.650 1.00 42.38 86 ALA A CA 1
ATOM 679 C C . ALA A 1 86 ? 26.982 1.362 -39.918 1.00 42.38 86 ALA A C 1
ATOM 681 O O . ALA A 1 86 ? 26.701 2.564 -39.823 1.00 42.38 86 ALA A O 1
ATOM 682 N N . PRO A 1 87 ? 26.910 0.717 -41.101 1.00 38.91 87 PRO A N 1
ATOM 683 C CA . PRO A 1 87 ? 26.385 1.374 -42.288 1.00 38.91 87 PRO A CA 1
ATOM 684 C C . PRO A 1 87 ? 24.979 1.876 -41.963 1.00 38.91 87 PRO A C 1
ATOM 686 O O . PRO A 1 87 ? 24.155 1.125 -41.440 1.00 38.91 87 PRO A O 1
ATOM 689 N N . LYS A 1 88 ? 24.725 3.166 -42.222 1.00 38.53 88 LYS A N 1
ATOM 690 C CA . LYS A 1 88 ? 23.392 3.774 -42.143 1.00 38.53 88 LYS A CA 1
ATOM 691 C C . LYS A 1 88 ? 22.431 2.863 -42.905 1.00 38.53 88 LYS A C 1
ATOM 693 O O . LYS A 1 88 ? 22.430 2.878 -44.133 1.00 38.53 88 LYS A O 1
ATOM 698 N N . ALA A 1 89 ? 21.648 2.066 -42.182 1.00 41.50 89 ALA A N 1
ATOM 699 C CA . ALA A 1 89 ? 20.594 1.265 -42.772 1.00 41.50 89 ALA A CA 1
ATOM 700 C C . ALA A 1 89 ? 19.575 2.253 -43.336 1.00 41.50 89 ALA A C 1
ATOM 702 O O . ALA A 1 89 ? 18.826 2.904 -42.604 1.00 41.50 89 ALA A O 1
ATOM 703 N N . GLN A 1 90 ? 19.643 2.439 -44.651 1.00 42.34 90 GLN A N 1
ATOM 704 C CA . GLN A 1 90 ? 18.656 3.165 -45.420 1.00 42.34 90 GLN A CA 1
ATOM 705 C C . GLN A 1 90 ? 17.296 2.557 -45.056 1.00 42.34 90 GLN A C 1
ATOM 707 O O . GLN A 1 90 ? 17.124 1.343 -45.130 1.00 42.34 90 GLN A O 1
ATOM 712 N N . ALA A 1 91 ? 16.349 3.384 -44.615 1.00 42.66 91 ALA A N 1
ATOM 713 C CA . ALA A 1 91 ? 15.015 2.979 -44.165 1.00 42.66 91 ALA A CA 1
ATOM 714 C C . ALA A 1 91 ? 14.108 2.481 -45.316 1.00 42.66 91 ALA A C 1
ATOM 716 O O . ALA A 1 91 ? 12.939 2.844 -45.402 1.00 42.66 91 ALA A O 1
ATOM 717 N N . GLY A 1 92 ? 14.647 1.671 -46.225 1.00 44.97 92 GLY A N 1
ATOM 718 C CA . GLY A 1 92 ? 13.939 1.034 -47.321 1.00 44.97 92 GLY A CA 1
ATOM 719 C C . GLY A 1 92 ? 14.392 -0.414 -47.439 1.00 44.97 92 GLY A C 1
ATOM 720 O O . GLY A 1 92 ? 15.527 -0.662 -47.821 1.00 44.97 92 GLY A O 1
ATOM 721 N N . SER A 1 93 ? 13.480 -1.341 -47.126 1.00 46.94 93 SER A N 1
ATOM 722 C CA . SER A 1 93 ? 13.616 -2.789 -47.329 1.00 46.94 93 SER A CA 1
ATOM 723 C C . SER A 1 93 ? 14.867 -3.410 -46.687 1.00 46.94 93 SER A C 1
ATOM 725 O O . SER A 1 93 ? 15.897 -3.546 -47.343 1.00 46.94 93 SER A O 1
ATOM 727 N N . LEU A 1 94 ? 14.746 -3.906 -45.448 1.00 56.44 94 LEU A N 1
ATOM 728 C CA . LEU A 1 94 ? 15.679 -4.924 -44.946 1.00 56.44 94 LEU A CA 1
ATOM 729 C C . LEU A 1 94 ? 15.721 -6.065 -45.971 1.00 56.44 94 LEU A C 1
ATOM 731 O O . LEU A 1 94 ? 14.700 -6.708 -46.226 1.00 56.44 94 LEU A O 1
ATOM 735 N N . SER A 1 95 ? 16.871 -6.295 -46.598 1.00 64.25 95 SER A N 1
ATOM 736 C CA . SER A 1 95 ? 17.011 -7.399 -47.542 1.00 64.25 95 SER A CA 1
ATOM 737 C C . SER A 1 95 ? 16.839 -8.728 -46.799 1.00 64.25 95 SER A C 1
ATOM 739 O O . SER A 1 95 ? 17.182 -8.855 -45.620 1.00 64.25 95 SER A O 1
ATOM 741 N N . PHE A 1 96 ? 16.336 -9.758 -47.487 1.00 59.91 96 PHE A N 1
ATOM 742 C CA . PHE A 1 96 ? 16.170 -11.104 -46.916 1.00 59.91 96 PHE A CA 1
ATOM 743 C C . PHE A 1 96 ? 17.453 -11.621 -46.234 1.00 59.91 96 PHE A C 1
ATOM 745 O O . PHE A 1 96 ? 17.395 -12.313 -45.217 1.00 59.91 96 PHE A O 1
ATOM 752 N N . HIS A 1 97 ? 18.619 -11.245 -46.768 1.00 67.69 97 HIS A N 1
ATOM 753 C CA . HIS A 1 97 ? 19.916 -11.614 -46.215 1.00 67.69 97 HIS A CA 1
ATOM 754 C C . HIS A 1 97 ? 20.196 -10.949 -44.857 1.00 67.69 97 HIS A C 1
ATOM 756 O O . HIS A 1 97 ? 20.627 -11.632 -43.929 1.00 67.69 97 HIS A O 1
ATOM 762 N N . GLU A 1 98 ? 19.917 -9.652 -44.715 1.00 66.94 98 GLU A N 1
ATOM 763 C CA . GLU A 1 98 ? 20.097 -8.908 -43.457 1.00 66.94 98 GLU A CA 1
ATOM 764 C C . GLU A 1 98 ? 19.138 -9.407 -42.374 1.00 66.94 98 GLU A C 1
ATOM 766 O O . GLU A 1 98 ? 19.547 -9.633 -41.236 1.00 66.94 98 GLU A O 1
ATOM 771 N N . LEU A 1 99 ? 17.887 -9.679 -42.752 1.00 67.88 99 LEU A N 1
ATOM 772 C CA . LEU A 1 99 ? 16.883 -10.321 -41.900 1.00 67.88 99 LEU A CA 1
ATOM 773 C C . LEU A 1 99 ? 17.376 -11.674 -41.371 1.00 67.88 99 LEU A C 1
ATOM 775 O O . LEU A 1 99 ? 17.333 -11.937 -40.169 1.00 67.88 99 LEU A O 1
ATOM 779 N N . 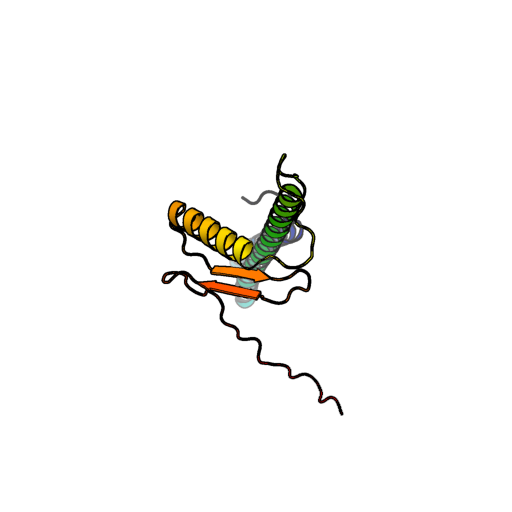HIS A 1 100 ? 17.894 -12.523 -42.260 1.00 67.62 100 HIS A N 1
ATOM 780 C CA . HIS A 1 100 ? 18.408 -13.835 -41.884 1.00 67.62 100 HIS A CA 1
ATOM 781 C C . HIS A 1 100 ? 19.653 -13.741 -40.983 1.00 67.62 100 HIS A C 1
ATOM 783 O O . HIS A 1 100 ? 19.785 -14.527 -40.041 1.00 67.62 100 HIS A O 1
ATOM 789 N N . GLN A 1 101 ? 20.545 -12.771 -41.216 1.00 73.56 101 GLN A N 1
ATOM 790 C CA . GLN A 1 101 ? 21.693 -12.538 -40.334 1.00 73.56 101 GLN A CA 1
ATOM 791 C C . GLN A 1 101 ? 21.275 -12.043 -38.945 1.00 73.56 101 GLN A C 1
ATOM 793 O O . GLN A 1 101 ? 21.760 -12.584 -37.951 1.00 73.56 101 GLN A O 1
ATOM 798 N N . LEU A 1 102 ? 20.346 -11.086 -38.864 1.00 73.38 102 LEU A N 1
ATOM 799 C CA . LEU A 1 102 ? 19.823 -10.565 -37.597 1.00 73.38 102 LEU A CA 1
ATOM 800 C C . LEU A 1 102 ? 19.174 -11.668 -36.760 1.00 73.38 102 LEU A C 1
ATOM 802 O O . LEU A 1 10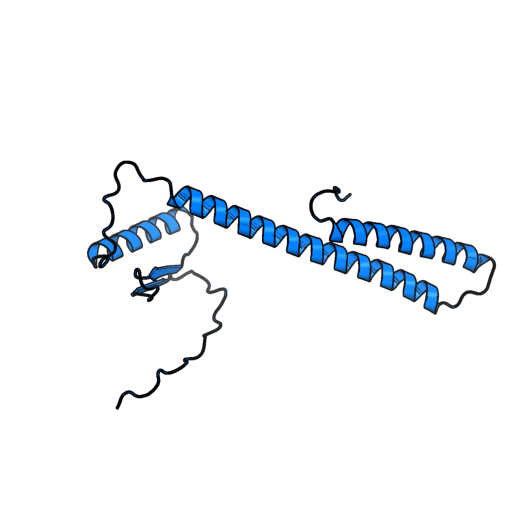2 ? 19.475 -11.800 -35.574 1.00 73.38 102 LEU A O 1
ATOM 806 N N . ILE A 1 103 ? 18.342 -12.507 -37.385 1.00 71.62 103 ILE A N 1
ATOM 807 C CA . ILE A 1 103 ? 17.723 -13.654 -36.711 1.00 71.62 103 ILE A CA 1
ATOM 808 C C . ILE A 1 103 ? 18.807 -14.598 -36.186 1.00 71.62 103 ILE A C 1
ATOM 810 O O . ILE A 1 103 ? 18.777 -14.962 -35.014 1.00 71.62 103 ILE A O 1
ATOM 814 N N . ARG A 1 104 ? 19.809 -14.960 -37.000 1.00 76.81 104 ARG A N 1
ATOM 815 C CA . ARG A 1 104 ? 20.895 -15.844 -36.543 1.00 76.81 104 ARG A CA 1
ATOM 816 C C . ARG A 1 104 ? 21.685 -15.268 -35.371 1.00 76.81 104 ARG A C 1
ATOM 818 O O . ARG A 1 104 ? 21.965 -16.003 -34.429 1.00 76.81 104 ARG A O 1
ATOM 825 N N . GLN A 1 105 ? 22.034 -13.986 -35.416 1.00 76.62 105 GLN A N 1
ATOM 826 C CA . GLN A 1 105 ? 22.781 -13.335 -34.338 1.00 76.62 105 GLN A CA 1
ATOM 827 C C . GLN A 1 105 ? 21.968 -13.275 -33.042 1.00 76.62 105 GLN A C 1
ATOM 829 O O . GLN A 1 105 ? 22.486 -13.598 -31.974 1.00 76.62 105 GLN A O 1
ATOM 834 N N . ALA A 1 106 ? 20.683 -12.933 -33.135 1.00 70.25 106 ALA A N 1
ATOM 835 C CA . ALA A 1 106 ? 19.789 -12.896 -31.985 1.00 70.25 106 ALA A CA 1
ATOM 836 C C . ALA A 1 106 ? 19.581 -14.291 -31.366 1.00 70.25 106 ALA A C 1
ATOM 838 O O . ALA A 1 106 ? 19.578 -14.422 -30.143 1.00 70.25 106 ALA A O 1
ATOM 839 N N . ILE A 1 107 ? 19.489 -15.342 -32.190 1.00 73.31 107 ILE A N 1
ATOM 840 C CA . ILE A 1 107 ? 19.436 -16.741 -31.731 1.00 73.31 107 ILE A CA 1
ATOM 841 C C . ILE A 1 107 ? 20.701 -17.128 -30.978 1.00 73.31 107 ILE A C 1
ATOM 843 O O . ILE A 1 107 ? 20.628 -17.737 -29.911 1.00 73.31 107 ILE A O 1
ATOM 847 N N . GLU A 1 108 ? 21.860 -16.801 -31.541 1.00 77.56 108 GLU A N 1
ATOM 848 C CA . GLU A 1 108 ? 23.143 -17.164 -30.951 1.00 77.56 108 GLU A CA 1
ATOM 849 C C . GLU A 1 108 ? 23.349 -16.460 -29.606 1.00 77.56 108 GLU A C 1
ATOM 851 O O . GLU A 1 108 ? 23.750 -17.085 -28.625 1.00 77.56 108 GLU A O 1
ATOM 856 N N . HIS A 1 109 ? 22.967 -15.186 -29.513 1.00 73.94 109 HIS A N 1
ATOM 857 C CA . HIS A 1 109 ? 23.035 -14.442 -28.261 1.00 73.94 109 HIS A CA 1
ATOM 858 C C . HIS A 1 109 ? 22.043 -14.965 -27.208 1.00 73.94 109 HIS A C 1
ATOM 860 O O . HIS A 1 109 ? 22.393 -15.112 -26.037 1.00 73.94 109 HIS A O 1
ATOM 866 N N . ALA A 1 110 ? 20.824 -15.328 -27.615 1.00 71.06 110 ALA A N 1
ATOM 867 C CA . ALA A 1 110 ? 19.841 -15.942 -26.722 1.00 71.06 110 ALA A CA 1
ATOM 868 C C . ALA A 1 110 ? 20.314 -17.298 -26.170 1.00 71.06 110 ALA A C 1
ATOM 870 O O . ALA A 1 110 ? 20.117 -17.591 -24.989 1.00 71.06 110 ALA A O 1
ATOM 871 N N . ARG A 1 111 ? 21.007 -18.099 -26.995 1.00 77.06 111 ARG A N 1
ATOM 872 C CA . ARG A 1 111 ? 21.651 -19.349 -26.559 1.00 77.06 111 ARG A CA 1
ATOM 873 C C . ARG A 1 111 ? 22.748 -19.107 -25.529 1.00 77.06 111 ARG A C 1
ATOM 875 O O . ARG A 1 111 ? 22.799 -19.834 -24.542 1.00 77.06 111 ARG A O 1
ATOM 882 N N . GLN A 1 112 ? 23.582 -18.085 -25.723 1.00 75.00 112 GLN A N 1
ATOM 883 C CA . GLN A 1 112 ? 24.620 -17.709 -24.753 1.00 75.00 112 GLN A CA 1
ATOM 884 C C . GLN A 1 112 ? 24.025 -17.306 -23.399 1.00 75.00 112 GLN A C 1
ATOM 886 O O . GLN A 1 112 ? 24.580 -17.646 -22.358 1.00 75.00 112 GLN A O 1
ATOM 891 N N . LEU A 1 113 ? 22.881 -16.617 -23.409 1.00 73.69 113 LEU A N 1
ATOM 892 C CA . LEU A 1 113 ? 22.172 -16.199 -22.198 1.00 73.69 113 LEU A CA 1
ATOM 893 C C . LEU A 1 113 ? 21.300 -17.307 -21.578 1.00 73.69 113 LEU A C 1
ATOM 895 O O . LEU A 1 113 ? 20.770 -17.101 -20.491 1.00 73.69 113 LEU A O 1
ATOM 899 N N . GLN A 1 114 ? 21.138 -18.458 -22.245 1.00 73.06 114 GLN A N 1
ATOM 900 C CA . GLN A 1 114 ? 20.213 -19.539 -21.864 1.00 73.06 114 GLN A CA 1
ATOM 901 C C . GLN A 1 114 ? 18.761 -19.072 -21.629 1.00 73.06 114 GLN A C 1
ATOM 903 O O . GLN A 1 114 ? 18.017 -19.688 -20.866 1.00 73.06 114 GLN A O 1
ATOM 908 N N . VAL A 1 115 ? 18.334 -17.995 -22.297 1.00 72.94 115 VAL A N 1
ATOM 909 C CA . VAL A 1 115 ? 16.959 -17.485 -22.216 1.00 72.94 115 VAL A CA 1
ATOM 910 C C . VAL A 1 115 ? 16.267 -17.733 -23.555 1.00 72.94 115 VAL A C 1
ATOM 912 O O . VAL A 1 115 ? 16.742 -17.236 -24.577 1.00 72.94 115 VAL A O 1
ATOM 915 N N . PRO A 1 116 ? 15.150 -18.477 -23.595 1.00 67.88 116 PRO A N 1
ATOM 916 C CA . PRO A 1 116 ? 14.402 -18.663 -24.826 1.00 67.88 116 PRO A CA 1
ATOM 917 C C . PRO A 1 116 ? 13.683 -17.359 -25.206 1.00 67.88 116 PRO A C 1
ATOM 919 O O . PRO A 1 116 ? 12.956 -16.781 -24.397 1.00 67.88 116 PRO A O 1
ATOM 922 N N . VAL A 1 117 ? 13.883 -16.890 -26.440 1.00 67.06 117 VAL A N 1
ATOM 923 C CA . VAL A 1 117 ? 13.350 -15.605 -26.926 1.00 67.06 117 VAL A CA 1
ATOM 924 C C . VAL A 1 117 ? 12.383 -15.782 -28.097 1.00 67.06 117 VAL A C 1
ATOM 926 O O . VAL A 1 117 ? 12.428 -16.768 -28.839 1.00 67.06 117 VAL A O 1
ATOM 929 N N . VAL A 1 118 ? 11.515 -14.788 -28.270 1.00 71.25 118 VAL A N 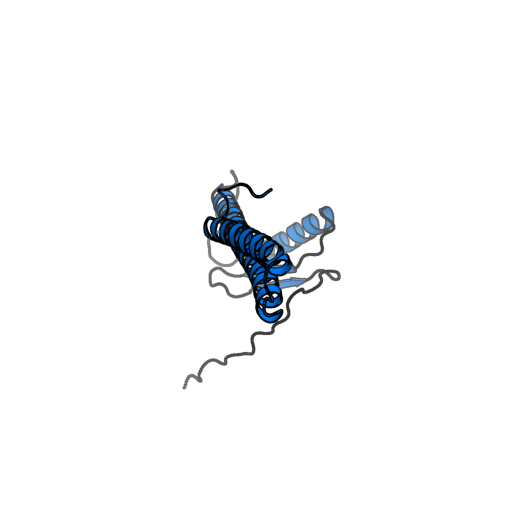1
ATOM 930 C CA . VAL A 1 118 ? 10.705 -14.585 -29.476 1.00 71.25 118 VAL A CA 1
ATOM 931 C C . VAL A 1 118 ? 11.210 -13.321 -30.153 1.00 71.25 118 VAL A C 1
ATOM 933 O O . VAL A 1 118 ? 11.395 -12.300 -29.493 1.00 71.25 118 VAL A O 1
ATOM 936 N N . ILE A 1 119 ? 11.462 -13.400 -31.454 1.00 72.50 119 ILE A N 1
ATOM 937 C CA . ILE A 1 119 ? 11.984 -12.292 -32.252 1.00 72.50 119 ILE A CA 1
ATOM 938 C C . ILE A 1 119 ? 10.904 -11.910 -33.261 1.00 72.50 119 ILE A C 1
ATOM 940 O O . ILE A 1 119 ? 10.573 -12.717 -34.127 1.00 72.50 119 ILE A O 1
ATOM 944 N N . SER A 1 120 ? 10.380 -10.690 -33.160 1.00 70.06 120 SER A N 1
ATOM 945 C CA . SER A 1 120 ? 9.497 -10.093 -34.169 1.00 70.06 120 SER A CA 1
ATOM 946 C C . SER A 1 120 ? 10.240 -8.965 -34.870 1.00 70.06 120 SER A C 1
ATOM 948 O O . SER A 1 120 ? 10.753 -8.054 -34.220 1.00 70.06 120 SER A O 1
ATOM 950 N N . ILE A 1 121 ? 10.308 -9.030 -36.195 1.00 68.75 121 ILE A N 1
ATOM 951 C CA . ILE A 1 121 ? 10.917 -8.007 -37.041 1.00 68.75 121 ILE A CA 1
ATOM 952 C C . ILE A 1 121 ? 9.790 -7.274 -37.750 1.00 68.75 121 ILE A C 1
ATOM 954 O O . ILE A 1 121 ? 8.995 -7.889 -38.461 1.00 68.75 121 ILE A O 1
ATOM 958 N N . VAL A 1 122 ? 9.734 -5.963 -37.538 1.00 61.72 122 VAL A N 1
ATOM 959 C CA . VAL A 1 122 ? 8.751 -5.060 -38.139 1.00 61.72 122 VAL A CA 1
ATOM 960 C C . VAL A 1 122 ? 9.427 -4.170 -39.176 1.00 61.72 122 VAL A C 1
ATOM 962 O O . VAL A 1 122 ? 10.594 -3.802 -39.021 1.00 61.72 122 VAL A O 1
ATOM 965 N N . ASP A 1 123 ? 8.706 -3.833 -40.239 1.00 60.66 123 ASP A N 1
ATOM 966 C CA . ASP A 1 123 ? 9.146 -2.824 -41.197 1.00 60.66 123 ASP A CA 1
ATOM 967 C C . ASP A 1 123 ? 9.013 -1.395 -40.626 1.00 60.66 123 ASP A C 1
ATOM 969 O O . ASP A 1 123 ? 8.495 -1.170 -39.529 1.00 60.66 123 ASP A O 1
ATOM 973 N N . ALA A 1 124 ? 9.483 -0.394 -41.378 1.00 53.88 124 ALA A N 1
ATOM 974 C CA . ALA A 1 124 ? 9.407 1.015 -40.979 1.00 53.88 124 ALA A CA 1
ATOM 975 C C . ALA A 1 124 ? 7.962 1.543 -40.829 1.00 53.88 124 ALA A C 1
ATOM 977 O O . ALA A 1 124 ? 7.760 2.610 -40.249 1.00 53.88 124 ALA A O 1
ATOM 978 N N . HIS A 1 125 ? 6.965 0.810 -41.332 1.00 49.91 125 HIS A N 1
ATOM 979 C CA . HIS A 1 125 ? 5.543 1.128 -41.218 1.00 49.91 125 HIS A CA 1
ATOM 980 C C . HIS A 1 125 ? 4.873 0.420 -40.028 1.00 49.91 125 HIS A C 1
ATOM 982 O O . HIS A 1 125 ? 3.686 0.633 -39.784 1.00 49.91 125 HIS A O 1
ATOM 988 N N . GLY A 1 126 ? 5.625 -0.374 -39.255 1.00 52.91 126 GLY A N 1
ATOM 989 C CA . GLY A 1 126 ? 5.109 -1.137 -38.121 1.00 52.91 126 GLY A CA 1
ATOM 990 C C . GLY A 1 126 ? 4.383 -2.422 -38.524 1.00 52.91 126 GLY A C 1
ATOM 991 O O . GLY A 1 126 ? 3.708 -3.020 -37.687 1.00 52.91 126 GLY A O 1
ATOM 992 N N . THR A 1 127 ? 4.510 -2.855 -39.780 1.00 58.78 127 THR A N 1
ATOM 993 C CA . THR A 1 127 ? 3.979 -4.137 -40.250 1.00 58.78 127 THR A CA 1
ATOM 994 C C . THR A 1 127 ? 4.936 -5.244 -39.839 1.00 58.78 127 THR A C 1
ATOM 996 O O . THR A 1 127 ? 6.139 -5.152 -40.075 1.00 58.78 127 THR A O 1
ATOM 999 N N . GLU A 1 128 ? 4.419 -6.301 -39.217 1.00 58.09 128 GLU A N 1
ATOM 1000 C CA . GLU A 1 128 ? 5.234 -7.458 -38.855 1.00 58.09 128 GLU A CA 1
ATOM 1001 C C . GLU A 1 128 ? 5.643 -8.234 -40.111 1.00 58.09 128 GLU A C 1
ATOM 1003 O O . GLU A 1 128 ? 4.801 -8.752 -40.844 1.00 58.09 128 GLU A O 1
ATOM 1008 N N . THR A 1 129 ? 6.950 -8.300 -40.360 1.00 62.22 129 THR A N 1
ATOM 1009 C CA . THR A 1 129 ? 7.526 -8.966 -41.532 1.00 62.22 129 THR A CA 1
ATOM 1010 C C . THR A 1 129 ? 7.876 -10.416 -41.214 1.00 62.22 129 THR A C 1
ATOM 1012 O O . THR A 1 129 ? 7.641 -11.299 -42.036 1.00 62.22 129 THR A O 1
ATOM 1015 N N . VAL A 1 130 ? 8.442 -10.683 -40.028 1.00 66.75 130 VAL A N 1
ATOM 1016 C CA . VAL A 1 130 ? 8.828 -12.037 -39.593 1.00 66.75 130 VAL A CA 1
ATOM 1017 C C . VAL A 1 130 ? 8.708 -12.177 -38.079 1.00 66.75 130 VAL A C 1
ATOM 1019 O O . VAL A 1 130 ? 9.288 -11.387 -37.338 1.00 66.75 130 VAL A O 1
ATOM 1022 N N . THR A 1 131 ? 8.060 -13.251 -37.631 1.00 71.62 131 THR A N 1
ATOM 1023 C CA . THR A 1 131 ? 8.074 -13.715 -36.238 1.00 71.62 131 THR A CA 1
AT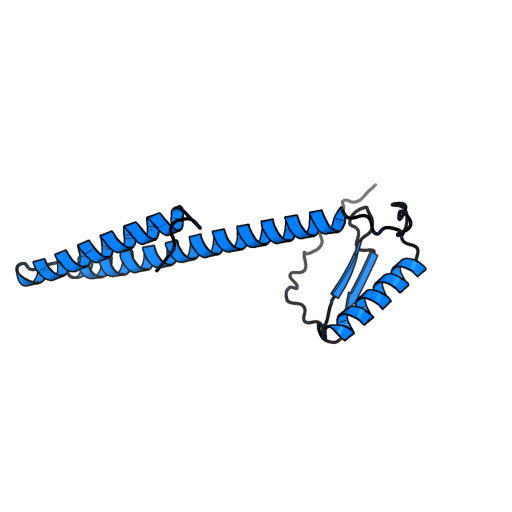OM 1024 C C . THR A 1 131 ? 8.809 -15.046 -36.163 1.00 71.62 131 THR A C 1
ATOM 1026 O O . THR A 1 131 ? 8.439 -16.004 -36.845 1.00 71.62 131 THR A O 1
ATOM 1029 N N . TRP A 1 132 ? 9.830 -15.147 -35.319 1.00 67.38 132 TRP A N 1
ATOM 1030 C CA . TRP A 1 132 ? 10.542 -16.396 -35.068 1.00 67.38 132 TRP A CA 1
ATOM 1031 C C . TRP A 1 132 ? 10.512 -16.755 -33.582 1.00 67.38 132 TRP A C 1
ATOM 1033 O O . TRP A 1 132 ? 10.807 -15.930 -32.715 1.00 67.38 132 TRP A O 1
ATOM 1043 N N . ARG A 1 133 ? 10.144 -18.008 -33.290 1.00 71.75 133 ARG A N 1
ATOM 1044 C CA . ARG A 1 133 ? 9.948 -18.532 -31.933 1.00 71.75 133 ARG A CA 1
ATOM 1045 C C . ARG A 1 133 ? 10.931 -19.664 -31.656 1.00 71.75 133 ARG A C 1
ATOM 1047 O O . ARG A 1 133 ? 10.952 -20.648 -32.395 1.00 71.75 133 ARG A O 1
ATOM 1054 N N . MET A 1 134 ? 11.670 -19.578 -30.551 1.00 74.38 134 MET A N 1
ATOM 1055 C CA . MET A 1 134 ? 12.433 -20.724 -30.049 1.00 74.38 134 MET A CA 1
ATOM 1056 C C . MET A 1 134 ? 11.488 -21.837 -29.553 1.00 74.38 134 MET A C 1
ATOM 1058 O O . MET A 1 134 ? 10.415 -21.528 -29.025 1.00 74.38 134 MET A O 1
ATOM 1062 N N . PRO A 1 135 ? 11.857 -23.126 -29.689 1.00 64.19 135 PRO A N 1
ATOM 1063 C CA . PRO A 1 135 ? 11.036 -24.247 -29.221 1.00 64.19 135 PRO A CA 1
ATOM 1064 C C . PRO A 1 135 ? 10.618 -24.138 -27.746 1.00 64.19 135 PRO A C 1
ATOM 1066 O O . PRO A 1 135 ? 9.483 -24.485 -27.429 1.00 64.19 135 PRO A O 1
ATOM 1069 N N . ASP A 1 136 ? 11.476 -23.557 -26.899 1.00 62.75 136 ASP A N 1
ATOM 1070 C CA . ASP A 1 136 ? 11.301 -23.481 -25.440 1.00 62.75 136 ASP A CA 1
ATOM 1071 C C . ASP A 1 136 ? 10.782 -22.119 -24.927 1.00 62.75 136 ASP A C 1
ATOM 1073 O O . ASP A 1 136 ? 10.738 -21.877 -23.721 1.00 62.75 136 ASP A O 1
ATOM 1077 N N . ALA A 1 137 ? 10.399 -21.194 -25.817 1.00 60.28 137 ALA A N 1
ATOM 1078 C CA . ALA A 1 137 ? 9.877 -19.885 -25.413 1.00 60.28 137 ALA A CA 1
ATOM 1079 C C . ALA A 1 137 ? 8.396 -19.984 -25.006 1.00 60.28 137 ALA A C 1
ATOM 1081 O O . ALA A 1 137 ? 7.527 -20.232 -25.846 1.00 60.28 137 ALA A O 1
ATOM 1082 N N . LEU A 1 138 ? 8.097 -19.764 -23.720 1.00 49.06 138 LEU A N 1
ATOM 1083 C CA . LEU A 1 138 ? 6.728 -19.701 -23.198 1.00 49.06 138 LEU A CA 1
ATOM 1084 C C . LEU A 1 138 ? 6.080 -18.349 -23.543 1.00 49.06 138 LEU A C 1
ATOM 1086 O O . LEU A 1 138 ? 6.562 -17.291 -23.142 1.00 49.06 138 LEU A O 1
ATOM 1090 N N . LEU A 1 139 ? 4.955 -18.383 -24.262 1.00 46.22 139 LEU A N 1
ATOM 1091 C CA . LEU A 1 139 ? 4.104 -17.214 -24.503 1.00 46.22 139 LEU A CA 1
ATOM 1092 C C . LEU A 1 139 ? 3.376 -16.837 -23.203 1.00 46.22 139 LEU A C 1
ATOM 1094 O O . LEU A 1 139 ? 2.477 -17.553 -22.773 1.00 46.22 139 LEU A O 1
ATOM 1098 N N . VAL A 1 140 ? 3.740 -15.707 -22.588 1.00 38.50 140 VAL A N 1
ATOM 1099 C CA . VAL A 1 140 ? 3.065 -15.190 -21.374 1.00 38.50 140 VAL A CA 1
ATOM 1100 C C . VAL A 1 140 ? 1.833 -14.328 -21.706 1.00 38.50 140 VAL A C 1
ATOM 1102 O O . VAL A 1 140 ? 1.107 -13.911 -20.812 1.00 38.50 140 VAL A O 1
ATOM 1105 N N . SER A 1 141 ? 1.508 -14.107 -22.982 1.00 31.12 141 SER A N 1
ATOM 1106 C CA . SER A 1 141 ? 0.206 -13.547 -23.357 1.00 31.12 141 SER A CA 1
ATOM 1107 C C . SER A 1 141 ? -0.181 -13.947 -24.775 1.00 31.12 141 SER A C 1
ATOM 1109 O O . SER A 1 141 ? 0.515 -13.633 -25.737 1.00 31.12 141 SER A O 1
ATOM 1111 N N . SER A 1 142 ? -1.304 -14.651 -24.889 1.00 37.44 142 SER A N 1
ATOM 1112 C CA . SER A 1 142 ? -2.070 -14.793 -26.122 1.00 37.44 142 SER A CA 1
ATOM 1113 C C . SER A 1 142 ? -3.478 -14.279 -25.838 1.00 37.44 142 SER A C 1
ATOM 1115 O O . SER A 1 142 ? -4.429 -15.044 -25.735 1.00 37.44 142 SER A O 1
ATOM 1117 N N . GLU A 1 143 ? -3.619 -12.966 -25.670 1.00 33.81 143 GLU A N 1
ATOM 1118 C CA . GLU A 1 143 ? -4.870 -12.326 -26.066 1.00 33.81 143 GLU A CA 1
ATOM 1119 C C . GLU A 1 143 ? -4.738 -11.990 -27.551 1.00 33.81 143 GLU A C 1
ATOM 1121 O O . GLU A 1 143 ? -4.196 -10.960 -27.947 1.00 33.81 143 GLU A O 1
ATOM 1126 N N . LEU A 1 144 ? -5.184 -12.937 -28.383 1.00 37.81 144 LEU A N 1
ATOM 1127 C CA . LEU A 1 144 ? -5.521 -12.690 -29.779 1.00 37.81 144 LEU A CA 1
ATOM 1128 C C . LEU A 1 144 ? -6.397 -11.432 -29.837 1.00 37.81 144 LEU A C 1
ATOM 1130 O O . LEU A 1 144 ? -7.547 -11.474 -29.408 1.00 37.81 144 LEU A O 1
ATOM 1134 N N . ALA A 1 145 ? -5.892 -10.340 -30.409 1.00 28.11 145 ALA A N 1
ATOM 1135 C CA . ALA A 1 145 ? -6.746 -9.267 -30.895 1.00 28.11 145 ALA A CA 1
ATOM 1136 C C . ALA A 1 145 ? -7.588 -9.839 -32.054 1.00 28.11 145 ALA A C 1
ATOM 1138 O O . ALA A 1 145 ? -7.027 -10.176 -33.105 1.00 28.11 145 ALA A O 1
ATOM 1139 N N . PRO A 1 146 ? -8.916 -10.005 -31.913 1.00 37.84 146 PRO A N 1
ATOM 1140 C CA . PRO A 1 146 ? -9.720 -10.513 -33.004 1.00 37.84 146 PRO A CA 1
ATOM 1141 C C . PRO A 1 146 ? -9.879 -9.403 -34.048 1.00 37.84 146 PRO A C 1
ATOM 1143 O O . PRO A 1 146 ? -10.566 -8.410 -33.830 1.00 37.84 146 PRO A O 1
ATOM 1146 N N . LYS A 1 147 ? -9.195 -9.590 -35.182 1.00 39.78 147 LYS A N 1
ATOM 1147 C CA . LYS A 1 147 ? -9.644 -9.285 -36.550 1.00 39.78 147 LYS A CA 1
ATOM 1148 C C . LYS A 1 147 ? -10.705 -8.173 -36.648 1.00 39.78 147 LYS A C 1
ATOM 1150 O O . LYS A 1 147 ? -11.899 -8.454 -36.558 1.00 39.78 147 LYS A O 1
ATOM 1155 N N . LYS A 1 148 ? -10.292 -6.940 -36.964 1.00 30.44 148 LYS A N 1
ATOM 1156 C CA . LYS A 1 148 ? -11.206 -5.940 -37.540 1.00 30.44 148 LYS A CA 1
ATOM 1157 C C . LYS A 1 148 ? -10.971 -5.882 -39.059 1.00 30.44 148 LYS A C 1
ATOM 1159 O O . LYS A 1 148 ? -9.890 -5.468 -39.471 1.00 30.44 148 LYS A O 1
ATOM 1164 N N . PRO A 1 149 ? -11.906 -6.383 -39.886 1.00 37.06 149 PRO A N 1
ATOM 1165 C CA . PRO A 1 149 ? -11.763 -6.416 -41.339 1.00 37.06 149 PRO A CA 1
ATOM 1166 C C . PRO A 1 149 ? -11.825 -4.998 -41.920 1.00 37.06 149 PRO A C 1
ATOM 1168 O O . PRO A 1 149 ? -12.579 -4.155 -41.430 1.00 37.06 149 PRO A O 1
ATOM 1171 N N . GLY A 1 150 ? -11.028 -4.744 -42.960 1.00 40.34 150 GLY A N 1
ATOM 1172 C CA . GLY A 1 150 ? -11.125 -3.522 -43.756 1.00 40.34 150 GLY A CA 1
ATOM 1173 C C . GLY A 1 150 ? -12.461 -3.448 -44.514 1.00 40.34 150 GLY A C 1
ATOM 1174 O O . GLY A 1 150 ? -13.054 -4.492 -44.803 1.00 40.34 150 GLY A O 1
ATOM 1175 N N . PRO A 1 151 ? -12.961 -2.237 -44.815 1.00 43.91 151 PRO A N 1
ATOM 1176 C CA . PRO A 1 151 ? -14.172 -2.056 -45.609 1.00 43.91 151 PRO A CA 1
ATOM 1177 C C . PRO A 1 151 ? -13.956 -2.515 -47.064 1.00 43.91 151 PRO A C 1
ATOM 1179 O O . PRO A 1 151 ? -12.824 -2.467 -47.551 1.00 43.91 151 PRO A O 1
ATOM 1182 N N . PRO A 1 152 ? -15.014 -2.958 -47.769 1.00 43.06 152 PRO A N 1
ATOM 1183 C CA . PRO A 1 152 ? -14.907 -3.361 -49.165 1.00 43.06 152 PRO A CA 1
ATOM 1184 C C . PRO A 1 152 ? -14.707 -2.127 -50.055 1.00 43.06 152 PRO A C 1
ATOM 1186 O O . PRO A 1 152 ? -15.482 -1.172 -49.991 1.00 43.06 152 PRO A O 1
ATOM 1189 N N . SER A 1 153 ? -13.658 -2.155 -50.874 1.00 40.94 153 SER A N 1
ATOM 1190 C CA . SER A 1 153 ? -13.476 -1.234 -52.000 1.00 40.94 153 SER A CA 1
ATOM 1191 C C . SER A 1 153 ? -14.339 -1.696 -53.191 1.00 40.94 153 SER A C 1
ATOM 1193 O O . SER A 1 153 ? -14.586 -2.900 -53.289 1.00 40.94 153 SER A O 1
ATOM 1195 N N . PRO A 1 154 ? -14.812 -0.765 -54.042 1.00 56.25 154 PRO A N 1
ATOM 1196 C CA . PRO A 1 154 ? -15.909 -0.969 -54.999 1.00 56.25 154 PRO A CA 1
ATOM 1197 C C . PRO A 1 154 ? -15.606 -1.923 -56.158 1.00 56.25 154 PRO A C 1
ATOM 1199 O O . PRO A 1 154 ? -14.421 -2.045 -56.543 1.00 56.25 154 PRO A O 1
#

pLDDT: mean 72.25, std 20.02, range [28.11, 95.62]

Radius of gyration: 27.99 Å; chains: 1; bounding box: 51×36×87 Å

Foldseek 3Di:
DDDPDQFPLLVVLVVVLVVLVVVLVVVVVVVVVDPDDPVVNVVSVVSSVVSNVRSVVRNVVSVVVVVVVVVVVVVVVVVPDPPPDDPPPDLPDPDPVNVVVVVVVVVVVCVVVVHWDWDWDAHPVRHTPDIDGDPPDDDPDPPPPDDDDDDDDD

Sequence (154 aa):
MYCPGRCEAASRLHLARTVARRAERRLVELGAEVTIRQILLRYLNRLSDCLYALARSEDHAAHQRRLVTEIAARYLAASRSPAPDAPKAQAGSLSFHELHQLIRQAIEHARQLQVPVVISIVDAHGTETVTWRMPDALLVSSELAPKKPGPPSP

InterPro domains:
  IPR005624 Corrinoid adenosyltransferase PduO/GlcC-like [PF03928] (95-148)
  IPR016030 Cobalamin adenosyltransferase-like [PF01923] (3-57)
  IPR029499 Corrinoid adenosyltransferase, PduO-type [PTHR12213] (4-68)
  IPR036451 Cobalamin adenosyltransferase-like superfamily [G3DSA:1.20.1200.1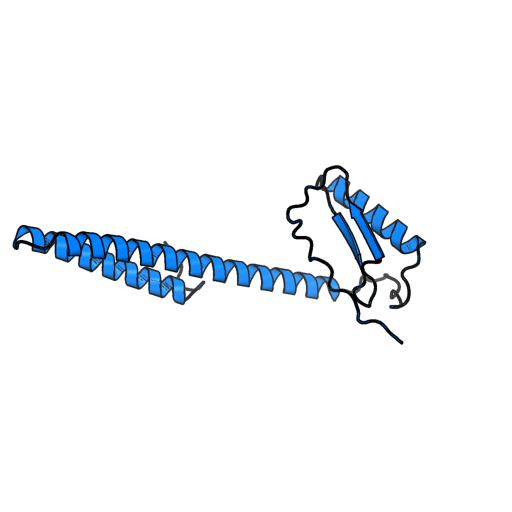0] (1-80)
  IPR036451 Cobalamin adenosyltransferase-like superfamily [SSF89028] (3-63)
  IPR038084 Corrinoid adenosyltransferase PduO/GlcC-like superfamily [G3DSA:3.30.450.150] (84-149)
  IPR038084 Corrinoid adenosyltransferase PduO/GlcC-like superfamily [SSF143744] (92-148)